Protein AF-A0A829DAB6-F1 (afdb_monomer_lite)

Structure (mmCIF, N/CA/C/O backbone):
data_AF-A0A829DAB6-F1
#
_entry.id   AF-A0A829DAB6-F1
#
loop_
_atom_site.group_PDB
_atom_site.id
_atom_site.type_symbol
_atom_site.label_atom_id
_atom_site.label_alt_id
_atom_site.label_comp_id
_atom_site.label_asym_id
_atom_site.label_entity_id
_atom_site.label_seq_id
_atom_site.pdbx_PDB_ins_code
_atom_site.Cartn_x
_atom_site.Cartn_y
_atom_site.Cartn_z
_atom_site.occupancy
_atom_site.B_iso_or_equiv
_atom_site.auth_seq_id
_atom_site.auth_comp_id
_atom_site.auth_asym_id
_atom_site.auth_atom_id
_atom_site.pdbx_PDB_model_num
ATOM 1 N N . MET A 1 1 ? 28.791 0.886 -15.272 1.00 53.75 1 MET A N 1
ATOM 2 C CA . MET A 1 1 ? 27.660 0.271 -14.541 1.00 53.75 1 MET A CA 1
ATOM 3 C C . MET A 1 1 ? 26.921 1.369 -13.799 1.00 53.75 1 MET A C 1
ATOM 5 O O . MET A 1 1 ? 27.533 2.036 -12.976 1.00 53.75 1 MET A O 1
ATOM 9 N N . THR A 1 2 ? 25.647 1.599 -14.103 1.00 66.00 2 THR A N 1
ATOM 10 C CA . THR A 1 2 ? 24.801 2.556 -13.377 1.00 66.00 2 THR A CA 1
ATOM 11 C C . THR A 1 2 ? 24.551 2.019 -11.966 1.00 66.00 2 THR A C 1
ATOM 13 O O . THR A 1 2 ? 23.994 0.935 -11.804 1.00 66.00 2 THR A O 1
ATOM 16 N N . HIS A 1 3 ? 25.018 2.724 -10.935 1.00 80.44 3 HIS A N 1
ATOM 17 C CA . HIS A 1 3 ? 24.968 2.226 -9.560 1.00 80.44 3 HIS A CA 1
ATOM 18 C C . HIS A 1 3 ? 23.607 2.544 -8.917 1.00 80.44 3 HIS A C 1
ATOM 20 O O . HIS A 1 3 ? 23.399 3.615 -8.342 1.00 80.44 3 HIS A O 1
ATOM 26 N N . ILE A 1 4 ? 22.653 1.617 -9.021 1.00 85.50 4 ILE A N 1
ATOM 27 C CA . ILE A 1 4 ? 21.326 1.746 -8.402 1.00 85.50 4 ILE A CA 1
ATOM 28 C C . ILE A 1 4 ? 21.412 1.307 -6.931 1.00 85.50 4 ILE A C 1
ATOM 30 O O . ILE A 1 4 ? 21.861 0.206 -6.632 1.00 85.50 4 ILE A O 1
ATOM 34 N N . THR A 1 5 ? 20.984 2.159 -5.994 1.00 88.94 5 THR A N 1
ATOM 35 C CA . THR A 1 5 ? 20.900 1.839 -4.559 1.00 88.94 5 THR A CA 1
ATOM 36 C C . THR A 1 5 ? 19.456 1.937 -4.067 1.00 88.94 5 THR A C 1
ATOM 38 O O . THR A 1 5 ? 18.591 2.473 -4.760 1.00 88.94 5 THR A O 1
ATOM 41 N N . LYS A 1 6 ? 19.184 1.470 -2.838 1.00 89.19 6 LYS A N 1
ATOM 42 C CA . LYS A 1 6 ? 17.833 1.478 -2.239 1.00 89.19 6 LYS A CA 1
ATOM 43 C C . LYS A 1 6 ? 17.144 2.849 -2.301 1.00 89.19 6 LYS A C 1
ATOM 45 O O . LYS A 1 6 ? 15.936 2.915 -2.506 1.00 89.19 6 LYS A O 1
ATOM 50 N N . LYS A 1 7 ? 17.897 3.951 -2.182 1.00 92.38 7 LYS A N 1
ATOM 51 C CA . LYS A 1 7 ? 17.339 5.316 -2.244 1.00 92.38 7 LYS A CA 1
ATOM 52 C C . LYS A 1 7 ? 16.671 5.624 -3.595 1.00 92.38 7 LYS A C 1
ATOM 54 O O . LYS A 1 7 ? 15.693 6.366 -3.635 1.00 92.38 7 LYS A O 1
ATOM 59 N N . HIS A 1 8 ? 17.154 5.016 -4.682 1.00 91.56 8 HIS A N 1
ATOM 60 C CA . HIS A 1 8 ? 16.597 5.183 -6.027 1.00 91.56 8 HIS A CA 1
ATOM 61 C C . HIS A 1 8 ? 15.334 4.338 -6.261 1.00 91.56 8 HIS A C 1
ATOM 63 O O . HIS A 1 8 ? 14.710 4.462 -7.302 1.00 91.56 8 HIS A O 1
ATOM 69 N N . LEU A 1 9 ? 14.923 3.498 -5.307 1.00 91.56 9 LEU A N 1
ATOM 70 C CA . LEU A 1 9 ? 13.720 2.663 -5.431 1.00 91.56 9 LEU A CA 1
ATOM 71 C C . LEU A 1 9 ? 12.590 3.098 -4.485 1.00 91.56 9 LEU A C 1
ATOM 73 O O . LEU A 1 9 ? 11.528 2.485 -4.464 1.00 91.56 9 LEU A O 1
ATOM 77 N N . ARG A 1 10 ? 12.813 4.156 -3.694 1.00 91.06 10 ARG A N 1
ATOM 78 C CA . ARG A 1 10 ? 11.917 4.567 -2.602 1.00 91.06 10 ARG A CA 1
ATOM 79 C C . ARG A 1 10 ? 10.570 5.113 -3.076 1.00 91.06 10 ARG A C 1
ATOM 81 O O . ARG A 1 10 ? 9.575 4.935 -2.388 1.00 91.06 10 ARG A O 1
ATOM 88 N N . THR A 1 11 ? 10.543 5.811 -4.205 1.00 92.75 11 THR A N 1
ATOM 89 C CA . THR A 1 11 ? 9.332 6.436 -4.752 1.00 92.75 11 THR A CA 1
ATOM 90 C C . THR A 1 11 ? 9.066 5.899 -6.147 1.00 92.75 11 THR A C 1
ATOM 92 O O . THR A 1 11 ? 9.997 5.474 -6.834 1.00 92.75 11 THR A O 1
ATOM 95 N N . LYS A 1 12 ? 7.806 5.954 -6.585 1.00 92.81 12 LYS A N 1
ATOM 96 C CA . LYS A 1 12 ? 7.419 5.561 -7.942 1.00 92.81 12 LYS A CA 1
ATOM 97 C C . LYS A 1 12 ? 8.253 6.271 -9.013 1.00 92.81 12 LYS A C 1
ATOM 99 O O . LYS A 1 12 ? 8.861 5.600 -9.839 1.00 92.81 12 LYS A O 1
ATOM 104 N N . ALA A 1 13 ? 8.382 7.594 -8.919 1.00 93.62 13 ALA A N 1
ATOM 105 C CA . ALA A 1 13 ? 9.187 8.379 -9.855 1.00 93.62 13 ALA A CA 1
ATOM 106 C C . ALA A 1 13 ? 10.658 7.919 -9.895 1.00 93.62 13 ALA A C 1
ATOM 108 O O . ALA A 1 13 ? 11.245 7.769 -10.964 1.00 93.62 13 ALA A O 1
ATOM 109 N N . ASN A 1 14 ? 11.259 7.617 -8.737 1.00 94.44 14 ASN A N 1
ATOM 110 C CA . ASN A 1 14 ? 12.640 7.130 -8.703 1.00 94.44 14 ASN A CA 1
ATOM 111 C C . ASN A 1 14 ? 12.763 5.721 -9.317 1.00 94.44 14 ASN A C 1
ATOM 113 O O . ASN A 1 14 ? 13.758 5.423 -9.985 1.00 94.44 14 ASN A O 1
ATOM 117 N N . ARG A 1 15 ? 11.751 4.862 -9.118 1.00 94.56 15 ARG A N 1
ATOM 118 C CA . ARG A 1 15 ? 11.679 3.530 -9.735 1.00 94.56 15 ARG A CA 1
ATOM 119 C C . ARG A 1 15 ? 11.584 3.635 -11.257 1.00 94.56 15 ARG A C 1
ATOM 121 O O . ARG A 1 15 ? 12.335 2.943 -11.930 1.00 94.56 15 ARG A O 1
ATOM 128 N N . GLU A 1 16 ? 10.752 4.524 -11.794 1.00 94.69 16 GLU A N 1
ATOM 129 C CA . GLU A 1 16 ? 10.619 4.765 -13.242 1.00 94.69 16 GLU A CA 1
ATOM 130 C C . GLU A 1 16 ? 11.953 5.179 -13.880 1.00 94.69 16 GLU A C 1
ATOM 132 O O . GLU A 1 16 ? 12.380 4.584 -14.870 1.00 94.69 16 GLU A O 1
ATOM 137 N N . ILE A 1 17 ? 12.670 6.118 -13.252 1.00 94.12 17 ILE A N 1
ATOM 138 C CA . ILE A 1 17 ? 14.018 6.520 -13.686 1.00 94.12 17 ILE A CA 1
ATOM 139 C C . ILE A 1 17 ? 14.978 5.324 -13.640 1.00 94.12 17 ILE A C 1
ATOM 141 O O . ILE A 1 17 ? 15.735 5.087 -14.579 1.00 94.12 17 ILE A O 1
ATOM 145 N N . SER A 1 18 ? 14.941 4.545 -12.557 1.00 93.38 18 SER A N 1
ATOM 146 C CA . SER A 1 18 ? 15.809 3.376 -12.396 1.00 93.38 18 SER A CA 1
ATOM 147 C C . SER A 1 18 ? 15.539 2.306 -13.456 1.00 93.38 18 SER A C 1
ATOM 149 O O . SER A 1 18 ? 16.490 1.733 -13.975 1.00 93.38 18 SER A O 1
ATOM 151 N N . VAL A 1 19 ? 14.270 2.065 -13.803 1.00 93.75 19 VAL A N 1
ATOM 152 C CA . VAL A 1 19 ? 13.855 1.118 -14.850 1.00 93.75 19 VAL A CA 1
ATOM 153 C C . VAL A 1 19 ? 14.368 1.562 -16.220 1.00 93.75 19 VAL A C 1
ATOM 155 O O . VAL A 1 19 ? 14.940 0.745 -16.941 1.00 93.75 19 VAL A O 1
ATOM 158 N N . ALA A 1 20 ? 14.248 2.849 -16.555 1.00 92.38 20 ALA A N 1
ATOM 159 C CA . ALA A 1 20 ? 14.728 3.388 -17.829 1.00 92.38 20 ALA A CA 1
ATOM 160 C C . ALA A 1 20 ? 16.251 3.232 -18.011 1.00 92.38 20 ALA A C 1
ATOM 162 O O . ALA A 1 20 ? 16.728 3.045 -19.128 1.00 92.38 20 ALA A O 1
ATOM 163 N N . LEU A 1 21 ? 17.014 3.256 -16.912 1.00 92.06 21 LEU A N 1
ATOM 164 C CA . LEU A 1 21 ? 18.473 3.091 -16.910 1.00 92.06 21 LEU A CA 1
ATOM 165 C C . LEU A 1 21 ? 18.939 1.627 -17.002 1.00 92.06 21 LEU A C 1
ATOM 167 O O . LEU A 1 21 ? 20.148 1.379 -17.090 1.00 92.06 21 LEU A O 1
ATOM 171 N N . LEU A 1 22 ? 18.025 0.652 -16.947 1.00 90.88 22 LEU A N 1
ATOM 172 C CA . LEU A 1 22 ? 18.374 -0.762 -17.065 1.00 90.88 22 LEU A CA 1
ATOM 173 C C . LEU A 1 22 ? 18.654 -1.158 -18.523 1.00 90.88 22 LEU A C 1
ATOM 175 O O . LEU A 1 22 ? 17.991 -0.671 -19.438 1.00 90.88 22 LEU A O 1
ATOM 179 N N . PRO A 1 23 ? 19.573 -2.114 -18.760 1.00 92.62 23 PRO A N 1
ATOM 180 C CA . PRO A 1 23 ? 19.723 -2.749 -20.066 1.00 92.62 23 PRO A CA 1
ATOM 181 C C . PRO A 1 23 ? 18.406 -3.355 -20.566 1.00 92.62 23 PRO A C 1
ATOM 183 O O . PRO A 1 23 ? 17.668 -3.957 -19.782 1.00 92.62 23 PRO A O 1
ATOM 186 N N . SER A 1 24 ? 18.164 -3.307 -21.880 1.00 92.12 24 SER A N 1
ATOM 187 C CA . SER A 1 24 ? 16.896 -3.731 -22.503 1.00 92.12 24 SER A CA 1
ATOM 188 C C . SER A 1 24 ? 16.448 -5.145 -22.121 1.00 92.12 24 SER A C 1
ATOM 190 O O . SER A 1 24 ? 15.259 -5.390 -21.944 1.00 92.12 24 SER A O 1
ATOM 192 N N . ARG A 1 25 ? 17.395 -6.06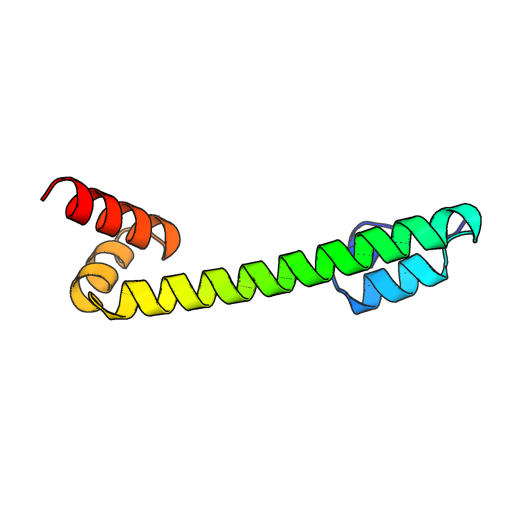6 -21.889 1.00 95.00 25 ARG A N 1
ATOM 193 C CA . ARG A 1 25 ? 17.105 -7.440 -21.435 1.00 95.00 25 ARG A CA 1
ATOM 194 C C . ARG A 1 25 ? 16.367 -7.526 -20.091 1.00 95.00 25 ARG A C 1
ATOM 196 O O . ARG A 1 25 ? 15.722 -8.533 -19.834 1.00 95.00 25 ARG A O 1
ATOM 203 N N . TYR A 1 26 ? 16.467 -6.502 -19.242 1.00 93.81 26 TYR A N 1
ATOM 204 C CA . TYR A 1 26 ? 15.801 -6.455 -17.935 1.00 93.81 26 TYR A CA 1
ATOM 205 C C . TYR A 1 26 ? 14.613 -5.492 -17.891 1.00 93.81 26 TYR A C 1
ATOM 207 O O . TYR A 1 26 ? 13.804 -5.593 -16.972 1.00 93.81 26 TYR A O 1
ATOM 215 N N . GLN A 1 27 ? 14.481 -4.581 -18.861 1.00 92.06 27 GLN A N 1
ATOM 216 C CA . GLN A 1 27 ? 13.444 -3.543 -18.848 1.00 92.06 27 GLN A CA 1
ATOM 217 C C . GLN A 1 27 ? 12.035 -4.134 -18.782 1.00 92.06 27 GLN A C 1
ATOM 219 O O . GLN A 1 27 ? 11.263 -3.752 -17.911 1.00 92.06 27 GLN A O 1
ATOM 224 N N . LYS A 1 28 ? 11.727 -5.134 -19.619 1.00 94.25 28 LYS A N 1
ATOM 225 C CA . LYS A 1 28 ? 10.390 -5.751 -19.664 1.00 94.25 28 LYS A CA 1
ATOM 226 C C . LYS A 1 28 ? 9.951 -6.316 -18.309 1.00 94.25 28 LYS A C 1
ATOM 228 O O . LYS A 1 28 ? 8.808 -6.134 -17.896 1.00 94.25 28 LYS A O 1
ATOM 233 N N . GLU A 1 29 ? 10.855 -7.003 -17.615 1.00 96.06 29 GLU A N 1
ATOM 234 C CA . GLU A 1 29 ? 10.553 -7.579 -16.303 1.00 96.06 29 GLU A CA 1
ATOM 235 C C . GLU A 1 29 ? 10.498 -6.498 -15.216 1.00 96.06 29 GLU A C 1
ATOM 237 O O . GLU A 1 29 ? 9.617 -6.520 -14.359 1.00 96.06 29 GLU A O 1
ATOM 242 N N . ALA A 1 30 ? 11.377 -5.498 -15.287 1.00 94.88 30 ALA A N 1
ATOM 243 C CA . ALA A 1 30 ? 11.377 -4.382 -14.352 1.00 94.88 30 ALA A CA 1
ATOM 244 C C . ALA A 1 30 ? 10.104 -3.516 -14.467 1.00 94.88 30 ALA A C 1
ATOM 246 O O . ALA A 1 30 ? 9.543 -3.114 -13.449 1.00 94.88 30 ALA A O 1
ATOM 247 N N . GLU A 1 31 ? 9.587 -3.300 -15.679 1.00 95.56 31 GLU A N 1
ATOM 248 C CA . GLU A 1 31 ? 8.292 -2.653 -15.924 1.00 95.56 31 GLU A CA 1
ATOM 249 C C . GLU A 1 31 ? 7.120 -3.472 -15.369 1.00 95.56 31 GLU A C 1
ATOM 251 O O . GLU A 1 31 ? 6.181 -2.911 -14.799 1.00 95.56 31 GLU A O 1
ATOM 256 N N . ARG A 1 32 ? 7.164 -4.805 -15.503 1.00 96.56 32 ARG A N 1
ATOM 257 C CA . ARG A 1 32 ? 6.149 -5.698 -14.926 1.00 96.56 32 ARG A CA 1
ATOM 258 C C . ARG A 1 32 ? 6.118 -5.57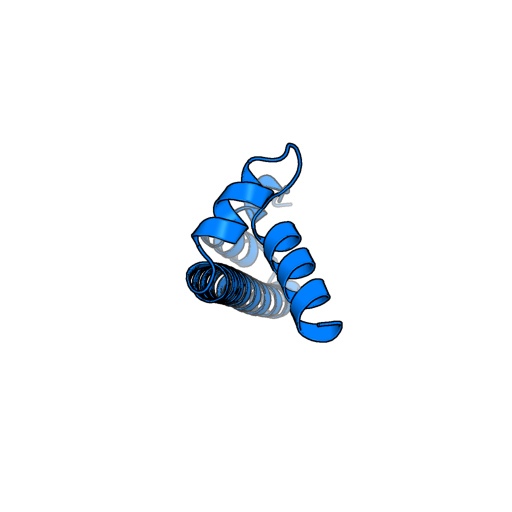8 -13.403 1.00 96.56 32 ARG A C 1
ATOM 260 O O . ARG A 1 32 ? 5.045 -5.400 -12.831 1.00 96.56 32 ARG A O 1
ATOM 267 N N . ILE A 1 33 ? 7.286 -5.618 -12.761 1.00 96.12 33 ILE A N 1
ATOM 268 C CA . ILE A 1 33 ? 7.426 -5.446 -11.308 1.00 96.12 33 ILE A CA 1
ATOM 269 C C . ILE A 1 33 ? 6.936 -4.059 -10.877 1.00 96.12 33 ILE A C 1
ATOM 271 O O . ILE A 1 33 ? 6.216 -3.953 -9.886 1.00 96.12 33 ILE A O 1
ATOM 275 N N . LEU A 1 34 ? 7.265 -3.006 -11.631 1.00 95.44 34 LEU A N 1
ATOM 276 C CA . LEU A 1 34 ? 6.810 -1.646 -11.341 1.00 95.44 34 LEU A CA 1
ATOM 277 C C . LEU A 1 34 ? 5.276 -1.546 -11.316 1.00 95.44 34 LEU A C 1
ATOM 279 O O . LEU A 1 34 ? 4.722 -0.987 -10.373 1.00 95.44 34 LEU A O 1
ATOM 283 N N . LYS A 1 35 ? 4.586 -2.151 -12.290 1.00 95.75 35 LYS A N 1
ATOM 284 C CA . LYS A 1 35 ? 3.112 -2.187 -12.325 1.00 95.75 35 LYS A CA 1
ATOM 285 C C . LYS A 1 35 ? 2.512 -2.930 -11.129 1.00 95.75 35 LYS A C 1
ATOM 287 O O . LYS A 1 35 ? 1.511 -2.485 -10.575 1.00 95.75 35 LYS A O 1
ATOM 292 N N . VAL A 1 36 ? 3.120 -4.045 -10.718 1.00 97.00 36 VAL A N 1
ATOM 293 C CA . VAL A 1 36 ? 2.675 -4.797 -9.532 1.00 97.00 36 VAL A CA 1
ATOM 294 C C . VAL A 1 36 ? 2.870 -3.972 -8.260 1.00 97.00 36 VAL A C 1
ATOM 296 O O . VAL A 1 36 ? 1.970 -3.930 -7.427 1.00 97.00 36 VAL A O 1
ATOM 299 N N . LEU A 1 37 ? 4.006 -3.281 -8.119 1.00 95.69 37 LEU A N 1
ATOM 300 C CA . LEU A 1 37 ? 4.251 -2.393 -6.980 1.00 95.69 37 LEU A CA 1
ATOM 301 C C . LEU A 1 37 ? 3.208 -1.278 -6.895 1.00 95.69 37 LEU A C 1
ATOM 303 O O . LEU A 1 37 ? 2.689 -1.017 -5.814 1.00 95.69 37 LEU A O 1
ATOM 307 N N . ASP A 1 38 ? 2.860 -0.666 -8.025 1.00 93.75 38 ASP A N 1
ATOM 308 C CA . ASP A 1 38 ? 1.842 0.383 -8.065 1.00 93.75 38 ASP A CA 1
ATOM 309 C C . ASP A 1 38 ? 0.460 -0.135 -7.639 1.00 93.75 38 ASP A C 1
ATOM 311 O O . ASP A 1 38 ? -0.245 0.540 -6.888 1.00 93.75 38 ASP A O 1
ATOM 315 N N . LEU A 1 39 ? 0.088 -1.347 -8.066 1.00 96.75 39 LEU A N 1
ATOM 316 C CA . LEU A 1 39 ? -1.155 -1.991 -7.637 1.00 96.75 39 LEU A CA 1
ATOM 317 C C . LEU A 1 39 ? -1.150 -2.279 -6.129 1.00 96.75 39 LEU A C 1
ATOM 319 O O . LEU A 1 39 ? -2.133 -2.007 -5.446 1.00 96.75 39 LEU A O 1
ATOM 323 N N . VAL A 1 40 ? -0.040 -2.789 -5.589 1.00 96.88 40 VAL A N 1
ATOM 324 C CA . VAL A 1 40 ? 0.096 -3.050 -4.147 1.00 96.88 40 VAL A CA 1
ATOM 325 C C . VAL A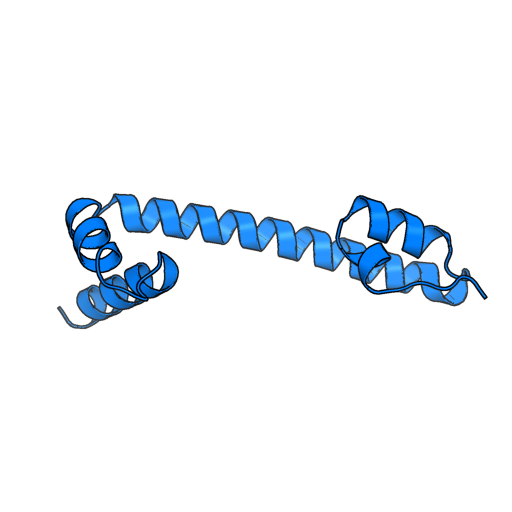 1 40 ? -0.009 -1.752 -3.343 1.00 96.88 40 VAL A C 1
ATOM 327 O O . VAL A 1 40 ? -0.715 -1.717 -2.339 1.00 96.88 40 VAL A O 1
ATOM 330 N N . GLU A 1 41 ? 0.621 -0.664 -3.791 1.00 94.75 41 GLU A N 1
ATOM 331 C CA . GLU A 1 41 ? 0.517 0.648 -3.138 1.00 94.75 41 GLU A CA 1
ATOM 332 C C . GLU A 1 41 ? -0.913 1.211 -3.169 1.00 94.75 41 GLU A C 1
ATOM 334 O O . GLU A 1 41 ? -1.350 1.842 -2.205 1.00 94.75 41 GLU A O 1
ATOM 339 N N . GLN A 1 42 ? -1.662 0.981 -4.252 1.00 96.12 42 GLN A N 1
ATOM 340 C CA . GLN A 1 42 ? -3.080 1.344 -4.328 1.00 96.12 42 GLN A CA 1
ATOM 341 C C . GLN A 1 42 ? -3.928 0.502 -3.371 1.00 96.12 42 GLN A C 1
ATOM 343 O O . GLN A 1 42 ? -4.725 1.061 -2.619 1.00 96.12 42 GLN A O 1
ATOM 348 N N . ASN A 1 43 ? -3.713 -0.814 -3.346 1.00 98.00 43 ASN A N 1
ATOM 349 C CA . ASN A 1 43 ? -4.438 -1.726 -2.464 1.00 98.00 43 ASN A CA 1
ATOM 350 C C . ASN A 1 43 ? -4.193 -1.401 -0.988 1.00 98.00 43 ASN A C 1
ATOM 352 O O . ASN A 1 43 ? -5.140 -1.383 -0.209 1.00 98.00 43 ASN A O 1
ATOM 356 N N . LEU A 1 44 ? -2.958 -1.064 -0.604 1.00 96.62 44 LEU A N 1
ATOM 357 C CA . LEU A 1 44 ? -2.647 -0.639 0.764 1.00 96.62 44 LEU A CA 1
ATOM 358 C C . LEU A 1 44 ? -3.460 0.595 1.176 1.00 96.62 44 LEU A C 1
ATOM 360 O O . LEU A 1 44 ? -4.039 0.610 2.258 1.00 96.62 44 LEU A O 1
ATOM 364 N N . LYS A 1 45 ? -3.579 1.598 0.298 1.00 96.38 45 LYS A N 1
ATOM 365 C CA . LYS A 1 45 ? -4.394 2.795 0.570 1.00 96.38 45 LYS A CA 1
ATOM 366 C C . LYS A 1 45 ? -5.885 2.484 0.683 1.00 96.38 45 LYS A C 1
ATOM 368 O O . LYS A 1 45 ? -6.584 3.160 1.434 1.00 96.38 45 LYS A O 1
ATOM 373 N N . LEU A 1 46 ? -6.388 1.523 -0.092 1.00 97.50 46 LEU A N 1
ATOM 374 C CA . LEU A 1 46 ? -7.780 1.082 0.008 1.00 97.50 46 LEU A CA 1
ATOM 375 C C . LEU A 1 46 ? -8.027 0.383 1.347 1.00 97.50 46 LEU A C 1
ATOM 377 O O . LEU A 1 46 ? -8.936 0.784 2.065 1.00 97.50 46 LEU A O 1
ATOM 381 N N . ILE A 1 47 ? -7.151 -0.547 1.734 1.00 96.44 47 ILE A N 1
ATOM 382 C CA . ILE A 1 47 ? -7.221 -1.241 3.026 1.00 96.44 47 ILE A CA 1
ATOM 383 C C . ILE A 1 47 ? -7.166 -0.240 4.188 1.00 96.44 47 ILE A C 1
ATOM 385 O O . ILE A 1 47 ? -7.969 -0.321 5.111 1.00 96.44 47 ILE A O 1
ATOM 389 N N . GLU A 1 48 ? -6.267 0.748 4.148 1.00 95.00 48 GLU A N 1
ATOM 390 C CA . GLU A 1 48 ? -6.202 1.790 5.182 1.00 95.00 48 GLU A CA 1
ATOM 391 C C . GLU A 1 48 ? -7.523 2.565 5.320 1.00 95.00 48 GLU A C 1
ATOM 393 O O . GLU A 1 48 ? -7.957 2.849 6.440 1.00 95.00 48 GLU A O 1
ATOM 398 N N . LYS A 1 49 ? -8.187 2.883 4.202 1.00 95.50 49 LYS A N 1
ATOM 399 C CA . LYS A 1 49 ? -9.501 3.544 4.217 1.00 95.50 49 LYS A CA 1
ATOM 400 C C . LYS A 1 49 ? -10.588 2.638 4.780 1.00 95.50 49 LYS A C 1
ATOM 402 O O . LYS A 1 49 ? -11.349 3.088 5.631 1.00 95.50 49 LYS A O 1
ATOM 407 N N . GLU A 1 50 ? -10.631 1.380 4.358 1.00 94.69 50 GLU A N 1
ATOM 408 C CA . GLU A 1 50 ? -11.595 0.396 4.858 1.00 94.69 50 GLU A CA 1
ATOM 409 C C . GLU A 1 50 ? -11.452 0.192 6.373 1.00 94.69 50 GLU A C 1
ATOM 411 O O . GLU A 1 50 ? -12.451 0.189 7.091 1.00 94.69 50 GLU A O 1
ATOM 416 N N . ILE A 1 51 ? -10.218 0.127 6.890 1.00 93.62 51 ILE A N 1
ATOM 417 C CA . ILE A 1 51 ? -9.944 0.067 8.334 1.00 93.62 51 ILE A CA 1
ATOM 418 C C . ILE A 1 51 ? -10.503 1.309 9.034 1.00 93.62 51 ILE A C 1
ATOM 420 O O . ILE A 1 51 ? -11.204 1.194 10.040 1.00 93.62 51 ILE A O 1
ATOM 424 N N . GLN A 1 52 ? -10.224 2.508 8.515 1.00 91.56 52 GLN A N 1
ATOM 425 C CA . GLN A 1 52 ? -10.748 3.744 9.103 1.00 91.56 52 GLN A CA 1
ATOM 426 C C . GLN A 1 52 ? -12.280 3.785 9.097 1.00 91.56 52 GLN A C 1
ATOM 428 O O . GLN A 1 52 ? -12.885 4.245 10.065 1.00 91.56 52 GLN A O 1
ATOM 433 N N . GLU A 1 53 ? -12.919 3.322 8.027 1.00 93.06 53 GLU A N 1
ATOM 434 C CA . GLU A 1 53 ? -14.376 3.257 7.918 1.00 93.06 53 GLU A CA 1
ATOM 435 C C . GLU A 1 53 ? -14.991 2.234 8.875 1.00 93.06 53 GLU A C 1
ATOM 437 O O . GLU A 1 53 ? -15.977 2.549 9.544 1.00 93.06 53 GLU A O 1
ATOM 442 N N . ALA A 1 54 ? -14.385 1.054 9.016 1.00 91.12 54 ALA A N 1
ATOM 443 C CA . ALA A 1 54 ? -14.813 0.045 9.978 1.00 91.12 54 ALA A CA 1
ATOM 444 C C . ALA A 1 54 ? -14.740 0.577 11.418 1.00 91.12 54 ALA A C 1
ATOM 446 O O . ALA A 1 54 ? -15.702 0.466 12.178 1.00 91.12 54 ALA A O 1
ATOM 447 N N . LEU A 1 55 ? -13.636 1.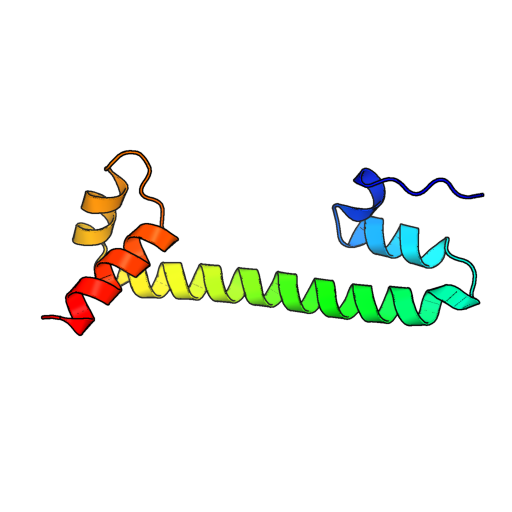241 11.772 1.00 90.44 55 LEU A N 1
ATOM 448 C CA . LEU A 1 55 ? -13.424 1.792 13.111 1.00 90.44 55 LEU A CA 1
ATOM 449 C C . LEU A 1 55 ? -14.348 2.978 13.440 1.00 90.44 55 LEU A C 1
ATOM 451 O O . LEU A 1 55 ? -14.666 3.202 14.610 1.00 90.44 55 LEU A O 1
ATOM 455 N N . LYS A 1 56 ? -14.831 3.731 12.440 1.00 90.50 5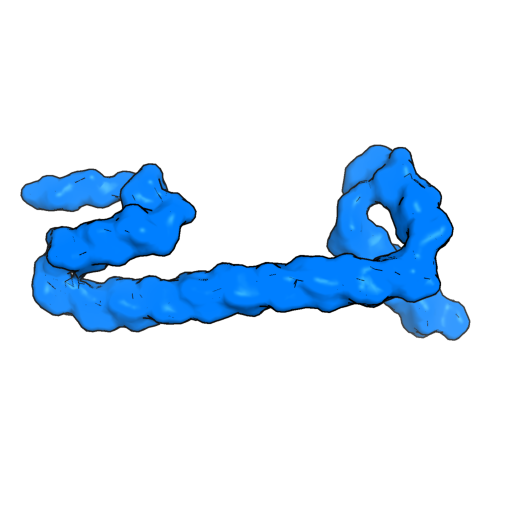6 LYS A N 1
ATOM 456 C CA . LYS A 1 56 ? -15.784 4.839 12.660 1.00 90.50 56 LYS A CA 1
ATOM 457 C C . LYS A 1 56 ? -17.110 4.378 13.263 1.00 90.50 56 LYS A C 1
ATOM 459 O O . LYS A 1 56 ? -17.720 5.161 13.989 1.00 90.50 56 LYS A O 1
ATOM 464 N N . LYS A 1 57 ? -17.542 3.139 12.998 1.00 86.25 57 LYS A N 1
ATOM 465 C CA . LYS A 1 57 ? -18.801 2.587 13.531 1.00 86.25 57 LYS A CA 1
ATOM 466 C C . LYS A 1 57 ? -18.809 2.545 15.063 1.00 86.25 57 LYS A C 1
ATOM 468 O O . LYS A 1 57 ? -19.837 2.814 15.667 1.00 86.25 57 LYS A O 1
ATOM 473 N N . ASN A 1 58 ? -17.643 2.318 15.674 1.00 87.75 58 ASN A N 1
ATOM 474 C CA . ASN A 1 58 ? -17.458 2.187 17.122 1.00 87.75 58 ASN A CA 1
ATOM 475 C C . ASN A 1 58 ? -16.449 3.212 17.667 1.00 87.75 58 ASN A C 1
ATOM 477 O O . ASN A 1 58 ? -15.589 2.895 18.490 1.00 87.75 58 ASN A O 1
ATOM 481 N N . LYS A 1 59 ? -16.551 4.467 17.208 1.00 88.19 59 LYS A N 1
ATOM 482 C CA . LYS A 1 59 ? -15.551 5.522 17.453 1.00 88.19 59 LYS A CA 1
ATOM 483 C C . LYS A 1 59 ? -15.150 5.683 18.926 1.00 88.19 59 LYS A C 1
ATOM 485 O O . LYS A 1 59 ? -13.965 5.828 19.207 1.00 88.19 59 LYS A O 1
ATOM 490 N N . ALA A 1 60 ? -16.114 5.660 19.850 1.00 90.50 60 ALA A N 1
ATOM 491 C CA . ALA A 1 60 ? -15.845 5.831 21.280 1.00 90.50 60 ALA A CA 1
ATOM 492 C C . ALA A 1 60 ? -14.987 4.685 21.839 1.00 90.50 60 ALA A C 1
ATOM 494 O O . ALA A 1 60 ? -13.951 4.933 22.448 1.00 90.50 60 ALA A O 1
ATOM 495 N N . TYR A 1 61 ? -15.373 3.439 21.549 1.00 88.81 61 TYR A N 1
ATOM 496 C CA . TYR A 1 61 ? -14.632 2.249 21.961 1.00 88.81 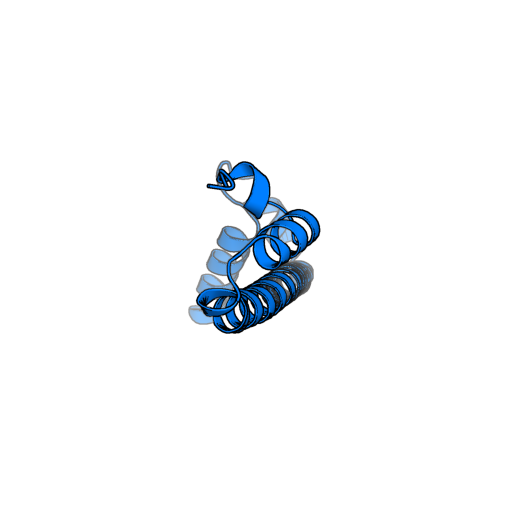61 TYR A CA 1
ATOM 497 C C . TYR A 1 61 ? -13.214 2.233 21.376 1.00 88.81 61 TYR A C 1
ATOM 499 O O . TYR A 1 61 ? -12.240 2.042 22.104 1.00 88.81 61 TYR A O 1
ATOM 507 N N . VAL A 1 62 ? -13.090 2.519 20.074 1.00 91.12 62 VAL A N 1
ATOM 508 C CA . VAL A 1 62 ? -11.799 2.579 19.376 1.00 91.12 62 VAL A CA 1
ATOM 509 C C . VAL A 1 62 ? -10.889 3.647 19.984 1.00 91.12 62 VAL A C 1
ATOM 511 O O . VAL A 1 62 ? -9.710 3.390 20.208 1.00 91.12 62 VAL A O 1
ATOM 514 N N . GLN A 1 63 ? -11.419 4.831 20.298 1.00 91.62 63 GLN A N 1
ATOM 515 C CA . GLN A 1 63 ? -10.641 5.900 20.925 1.00 91.62 63 GLN A CA 1
ATOM 516 C C . GLN A 1 63 ? -10.135 5.500 22.317 1.00 91.62 63 GLN A C 1
ATOM 518 O O . GLN A 1 63 ? -8.993 5.807 22.659 1.00 91.62 63 GLN A O 1
ATOM 523 N N . THR A 1 64 ? -10.945 4.783 23.100 1.00 92.56 64 THR A N 1
ATOM 524 C CA . THR A 1 64 ? -10.525 4.262 24.405 1.00 92.56 64 THR A CA 1
ATOM 525 C C . THR A 1 64 ? -9.382 3.261 24.265 1.00 92.56 64 THR A C 1
ATOM 527 O O . THR A 1 64 ? -8.346 3.437 24.902 1.00 92.56 64 THR A O 1
ATOM 530 N N . ILE A 1 65 ? -9.502 2.248 23.403 1.00 92.19 65 ILE A N 1
ATOM 531 C CA . ILE A 1 65 ? -8.431 1.249 23.245 1.00 92.19 65 ILE A CA 1
ATOM 532 C C . ILE A 1 65 ? -7.172 1.837 22.594 1.00 92.19 65 ILE A C 1
ATOM 534 O O . ILE A 1 65 ? -6.073 1.503 23.014 1.00 92.19 65 ILE A O 1
ATOM 538 N N . MET A 1 66 ? -7.295 2.763 21.636 1.00 92.81 66 MET A N 1
ATOM 539 C CA . MET A 1 66 ? -6.139 3.444 21.031 1.00 92.81 66 MET A CA 1
ATOM 540 C C . MET A 1 66 ? -5.413 4.381 22.003 1.00 92.81 66 MET A C 1
ATOM 542 O O . MET A 1 66 ? -4.284 4.779 21.733 1.00 92.81 66 MET A O 1
ATOM 546 N N . SER A 1 67 ? -6.035 4.751 23.128 1.00 93.69 67 SER A N 1
ATOM 547 C CA . SER A 1 67 ? -5.347 5.510 24.178 1.00 93.69 67 SER A CA 1
ATOM 548 C C . SER A 1 67 ? -4.342 4.652 24.960 1.00 93.69 67 SER A C 1
ATOM 550 O O . SER A 1 67 ? -3.450 5.191 25.616 1.00 93.69 67 SER A O 1
ATOM 552 N N . MET A 1 68 ? -4.454 3.321 24.870 1.00 94.62 68 MET A N 1
ATOM 553 C CA . MET A 1 68 ? -3.507 2.401 25.487 1.00 94.62 68 MET A CA 1
ATOM 554 C C . MET A 1 68 ? -2.186 2.378 24.697 1.00 94.62 68 MET A C 1
ATOM 556 O O . MET A 1 68 ? -2.190 2.324 23.462 1.00 94.62 68 MET A O 1
ATOM 560 N N . PRO A 1 69 ? -1.031 2.375 25.384 1.00 94.81 69 PRO A N 1
ATOM 561 C CA . PRO A 1 69 ? 0.269 2.364 24.725 1.00 94.81 69 PRO A CA 1
ATOM 562 C C . PRO A 1 69 ? 0.451 1.099 23.876 1.00 94.81 69 PRO A C 1
ATOM 564 O O . PRO A 1 69 ? 0.171 -0.013 24.317 1.00 94.81 69 PRO A O 1
ATOM 567 N N . GLY A 1 70 ? 0.942 1.279 22.647 1.00 92.12 70 GLY A N 1
ATOM 568 C CA . GLY A 1 70 ? 1.174 0.187 21.697 1.00 92.12 70 GLY A CA 1
ATOM 569 C C . GLY A 1 70 ? -0.051 -0.240 20.879 1.00 92.12 70 GLY A C 1
ATOM 570 O O . GLY A 1 70 ? 0.083 -1.113 20.022 1.00 92.12 70 GLY A O 1
ATOM 571 N N . ILE A 1 71 ? -1.223 0.377 21.079 1.00 94.31 71 ILE A N 1
ATOM 572 C CA . ILE A 1 71 ? -2.436 0.068 20.310 1.00 94.31 71 ILE A CA 1
ATOM 573 C C . ILE A 1 71 ? -2.640 1.098 19.191 1.00 94.31 71 ILE A C 1
ATOM 575 O O . ILE A 1 71 ? -2.972 2.255 19.429 1.00 94.31 71 ILE A O 1
ATOM 579 N N . GLY A 1 72 ? -2.456 0.656 17.944 1.00 91.75 72 GLY A N 1
ATOM 580 C CA . GLY A 1 72 ? -2.796 1.416 16.736 1.00 91.75 72 GLY A CA 1
ATOM 581 C C . GLY A 1 72 ? -4.059 0.890 16.044 1.00 91.75 72 GLY A C 1
ATOM 582 O O . GLY A 1 72 ? -4.640 -0.100 16.473 1.00 91.75 72 GLY A O 1
ATOM 583 N N . MET A 1 73 ? -4.443 1.505 14.919 1.00 91.94 73 MET A N 1
ATOM 584 C CA . MET A 1 73 ? -5.690 1.195 14.190 1.00 91.94 73 MET A CA 1
ATOM 585 C C . MET A 1 73 ? -5.867 -0.293 13.839 1.00 91.94 73 MET A C 1
ATOM 587 O O . MET A 1 73 ? -6.955 -0.833 14.005 1.00 91.94 73 MET A O 1
ATOM 591 N N . ILE A 1 74 ? -4.808 -0.967 13.375 1.00 92.88 74 ILE A N 1
ATOM 592 C CA . ILE A 1 74 ? -4.872 -2.389 12.987 1.00 92.88 74 ILE A CA 1
ATOM 593 C C . ILE A 1 74 ? -5.148 -3.265 14.213 1.00 92.88 74 ILE A C 1
ATOM 595 O O . ILE A 1 74 ? -6.046 -4.102 14.189 1.00 92.88 74 ILE A O 1
ATOM 599 N N . THR A 1 75 ? -4.412 -3.042 15.304 1.00 93.38 75 THR A N 1
ATOM 600 C CA . THR A 1 75 ? -4.611 -3.763 16.567 1.00 93.38 75 THR A CA 1
ATOM 601 C C . THR A 1 75 ? -6.000 -3.487 17.138 1.00 93.38 75 THR A C 1
ATOM 603 O O . THR A 1 75 ? -6.667 -4.408 17.597 1.00 93.38 75 THR A O 1
ATOM 606 N N . SER A 1 76 ? -6.478 -2.243 17.051 1.00 92.75 76 SER A N 1
ATOM 607 C CA . SER A 1 76 ? -7.837 -1.874 17.448 1.00 92.75 76 SER A CA 1
ATOM 608 C C . SER A 1 76 ? -8.903 -2.624 16.654 1.00 92.75 76 SER A C 1
ATOM 610 O O . SER A 1 76 ? -9.848 -3.139 17.247 1.00 92.75 76 SER A O 1
ATOM 612 N N . LEU A 1 77 ? -8.738 -2.725 15.332 1.00 92.75 77 LEU A N 1
ATOM 613 C CA . LEU A 1 77 ? -9.645 -3.486 14.473 1.00 92.75 77 LEU A CA 1
ATOM 614 C C . LEU A 1 77 ? -9.630 -4.977 14.826 1.00 92.75 77 LEU A C 1
ATOM 616 O O . LEU A 1 77 ? -10.691 -5.595 14.886 1.00 92.75 77 LEU A O 1
ATOM 620 N N . ALA A 1 78 ? -8.454 -5.547 15.097 1.00 92.31 78 ALA A N 1
ATOM 621 C CA . ALA A 1 78 ? -8.323 -6.944 15.499 1.00 92.31 78 ALA A CA 1
ATOM 622 C C . ALA A 1 78 ? -9.043 -7.229 16.828 1.00 92.31 78 ALA A C 1
ATOM 624 O O . ALA A 1 78 ? -9.800 -8.192 16.910 1.00 92.31 78 ALA A O 1
ATOM 625 N N . ILE A 1 79 ? -8.872 -6.367 17.837 1.00 91.69 79 ILE A N 1
ATOM 626 C CA . ILE A 1 79 ? -9.568 -6.485 19.130 1.00 91.69 79 ILE A CA 1
ATOM 627 C C . ILE A 1 79 ? -11.086 -6.401 18.936 1.00 91.69 79 ILE A C 1
ATOM 629 O O . ILE A 1 79 ? -11.817 -7.243 19.449 1.00 91.69 79 ILE A O 1
ATOM 633 N N . MET A 1 80 ? -11.557 -5.419 18.162 1.00 89.25 80 MET A N 1
ATOM 634 C CA . MET A 1 80 ? -12.984 -5.259 17.868 1.00 89.25 80 MET A CA 1
ATOM 635 C C . MET A 1 80 ? -13.555 -6.502 17.171 1.00 89.25 80 MET A C 1
ATOM 637 O O . MET A 1 80 ? -14.578 -7.024 17.598 1.00 89.25 80 MET A O 1
ATOM 641 N N . SER A 1 81 ? -12.845 -7.027 16.168 1.00 88.31 81 SER A N 1
ATOM 642 C CA . SER A 1 81 ? -13.255 -8.230 15.430 1.00 88.31 81 SER A CA 1
ATOM 643 C C . SER A 1 81 ? -13.268 -9.478 16.319 1.00 88.31 81 SER A C 1
ATOM 645 O O . SER A 1 81 ? -14.149 -10.321 16.189 1.00 88.31 81 SER A O 1
ATOM 647 N N . MET A 1 82 ? -12.311 -9.607 17.246 1.00 89.25 82 MET A N 1
ATOM 648 C CA . MET A 1 82 ? -12.298 -10.705 18.216 1.00 89.25 82 MET A CA 1
ATOM 649 C C . MET A 1 82 ? -13.529 -10.675 19.121 1.00 89.25 82 MET A C 1
ATOM 651 O O . MET A 1 82 ? -14.097 -11.730 19.384 1.00 89.25 82 MET A O 1
ATOM 655 N N . ILE A 1 83 ? -13.945 -9.490 19.570 1.00 84.94 83 ILE A N 1
ATOM 656 C CA . ILE A 1 83 ? -15.130 -9.331 20.419 1.00 84.94 83 ILE A CA 1
ATOM 657 C C . ILE A 1 83 ? -16.406 -9.634 19.628 1.00 84.94 83 ILE A C 1
ATOM 659 O O . ILE A 1 83 ? -17.244 -10.374 20.124 1.00 84.94 83 ILE A O 1
ATOM 663 N N . GLU A 1 84 ? -16.536 -9.133 18.397 1.00 80.56 84 GLU A N 1
ATOM 664 C CA . GLU A 1 84 ? -17.709 -9.393 17.543 1.00 80.56 84 GLU A CA 1
ATOM 665 C C . GLU A 1 84 ? -17.881 -10.881 17.185 1.00 80.56 84 GLU A C 1
ATOM 667 O O . GLU A 1 84 ? -19.003 -11.341 17.017 1.00 80.56 84 GLU A O 1
ATOM 672 N N . LEU A 1 85 ? -16.788 -11.644 17.077 1.00 77.81 85 LEU A N 1
ATOM 673 C CA . LEU A 1 85 ? -16.832 -13.077 16.755 1.00 77.81 85 LEU A CA 1
ATOM 674 C C . LEU A 1 85 ? -17.157 -13.984 17.953 1.00 77.81 85 LEU A C 1
ATOM 676 O O . LEU A 1 85 ? -17.571 -15.123 17.745 1.00 77.81 85 LEU A O 1
ATOM 680 N N . HIS A 1 86 ? -16.924 -13.519 19.182 1.00 69.06 86 HIS A N 1
ATOM 681 C CA . HIS A 1 86 ? -17.113 -14.312 20.407 1.00 69.06 86 HIS A CA 1
ATOM 682 C C . HIS A 1 86 ? -18.233 -13.771 21.314 1.00 69.06 86 HIS A C 1
ATOM 684 O O . HIS A 1 86 ? -18.422 -14.301 22.411 1.00 69.06 86 HIS A O 1
ATOM 690 N N . GLY A 1 87 ? -18.921 -12.710 20.886 1.00 55.72 87 GLY A N 1
ATOM 691 C CA . GLY A 1 87 ? -20.025 -12.057 21.593 1.00 55.72 87 GLY A CA 1
ATOM 692 C C . GLY A 1 87 ? -21.405 -12.466 21.102 1.00 55.72 87 GLY A C 1
ATOM 693 O O . GLY A 1 87 ? -21.510 -13.045 19.999 1.00 55.72 87 GLY A O 1
#

InterPro domains:
  IPR047650 Transposase IS110-like [PTHR33055] (4-84)

Organism: NCBI:txid996803

Secondary structure (DSSP, 8-state):
-----GGGGSSHHHHHHHHHTS-HHHHHHHHHHHHHHHHHHHHHHHHHHHHHHHHHTTHHHHHHHHTSTT--HHHHHHHHHHHHHH-

Radius of gyration: 20.01 Å; chains: 1; bounding box: 48×23×48 Å

Foldseek 3Di:
DPDDDPVLVPDLVSLVVVLVPDDPVCNVVSVVVSVVVVVVVVVVVVVVVVLVVVCVVVVVQLVVQCVDPPDDSVNSSVVVVVVVVVD

pLDDT: mean 91.0, std 7.61, range [53.75, 98.0]

Sequence (87 aa):
MTHITKKHLRTKANREISVALLPSRYQKEAERILKVLDLVEQNLKLIEKEIQEALKKNKAYVQTIMSMPGIGMITSLAIMSMIELHG